Protein AF-A0A9N9K5J2-F1 (afdb_monomer_lite)

Structure (mmCIF, N/CA/C/O backbone):
data_AF-A0A9N9K5J2-F1
#
_entry.id   AF-A0A9N9K5J2-F1
#
loop_
_atom_site.group_PDB
_atom_site.id
_atom_site.type_symbol
_atom_site.label_atom_id
_atom_site.label_alt_id
_atom_site.label_comp_id
_atom_site.label_asym_id
_atom_site.label_entity_id
_atom_site.label_seq_id
_atom_site.pdbx_PDB_ins_code
_atom_site.Cartn_x
_atom_site.Cartn_y
_atom_site.Cartn_z
_atom_site.occupancy
_atom_site.B_iso_or_equiv
_atom_site.auth_seq_id
_atom_site.auth_comp_id
_atom_site.auth_asym_id
_atom_site.auth_atom_id
_atom_site.pdbx_PDB_model_num
ATOM 1 N N . LEU A 1 1 ? -7.206 -14.004 6.775 1.00 62.31 1 LEU A N 1
ATOM 2 C CA . LEU A 1 1 ? -7.349 -13.688 5.334 1.00 62.31 1 LEU A CA 1
ATOM 3 C C . LEU A 1 1 ? -8.055 -12.340 5.211 1.00 62.31 1 LEU A C 1
ATOM 5 O O . LEU A 1 1 ? -8.858 -12.044 6.088 1.00 62.31 1 LEU A O 1
ATOM 9 N N . LEU A 1 2 ? -7.716 -11.510 4.218 1.00 82.06 2 LEU A N 1
ATOM 10 C CA . LEU A 1 2 ? -8.428 -10.241 3.989 1.00 82.06 2 LEU A CA 1
ATOM 11 C C . LEU A 1 2 ? -9.849 -10.505 3.458 1.00 82.06 2 LEU A C 1
ATOM 13 O O . LEU A 1 2 ? -10.021 -11.495 2.734 1.00 82.06 2 LEU A O 1
ATOM 17 N N . PRO A 1 3 ? -10.834 -9.638 3.775 1.00 85.38 3 PRO A N 1
ATOM 18 C CA . PRO A 1 3 ? -12.165 -9.688 3.172 1.00 85.38 3 PRO A CA 1
ATOM 19 C C . PRO A 1 3 ? -12.090 -9.655 1.644 1.00 85.38 3 PRO A C 1
ATOM 21 O O . PRO A 1 3 ? -11.180 -9.041 1.082 1.00 85.38 3 PRO A O 1
ATOM 24 N N . GLN A 1 4 ? -13.037 -10.309 0.969 1.00 83.50 4 GLN A N 1
ATOM 25 C CA . GLN A 1 4 ? -13.026 -10.408 -0.492 1.00 83.50 4 GLN A CA 1
ATOM 26 C C . GLN A 1 4 ? -13.080 -9.026 -1.157 1.00 83.50 4 GLN A C 1
ATOM 28 O O . GLN A 1 4 ? -12.313 -8.775 -2.083 1.00 83.50 4 GLN A O 1
ATOM 33 N N . ASP A 1 5 ? -13.877 -8.107 -0.613 1.00 86.12 5 ASP A N 1
ATOM 34 C CA . ASP A 1 5 ? -14.035 -6.752 -1.152 1.00 86.12 5 ASP A CA 1
ATOM 35 C C . ASP A 1 5 ? -12.732 -5.944 -1.095 1.00 86.12 5 ASP A C 1
ATOM 37 O O . ASP A 1 5 ? -12.442 -5.147 -1.983 1.00 86.12 5 ASP A O 1
ATOM 41 N N . TRP A 1 6 ? -11.881 -6.205 -0.098 1.00 90.81 6 TRP A N 1
ATOM 42 C CA . TRP A 1 6 ? -10.596 -5.517 0.050 1.00 90.81 6 TRP A CA 1
ATOM 43 C C . TRP A 1 6 ? -9.545 -6.047 -0.925 1.00 90.81 6 TRP A C 1
ATOM 45 O O . TRP A 1 6 ? -8.614 -5.324 -1.274 1.00 90.81 6 TRP A O 1
ATOM 55 N N . LYS A 1 7 ? -9.686 -7.291 -1.406 1.00 86.94 7 LYS A N 1
ATOM 56 C CA . LYS A 1 7 ? -8.751 -7.865 -2.388 1.00 86.94 7 LYS A CA 1
ATOM 57 C C . LYS A 1 7 ? -8.806 -7.127 -3.721 1.00 86.94 7 LYS A C 1
ATOM 59 O O . LYS A 1 7 ? -7.765 -6.956 -4.340 1.00 86.94 7 LYS A O 1
ATOM 64 N N . ASN A 1 8 ? -9.985 -6.657 -4.126 1.00 88.69 8 ASN A N 1
ATOM 65 C CA . ASN A 1 8 ? -10.152 -5.859 -5.345 1.00 88.69 8 ASN A CA 1
ATOM 66 C C . ASN A 1 8 ? -9.519 -4.461 -5.207 1.00 88.69 8 ASN A C 1
ATOM 68 O O . ASN A 1 8 ? -9.193 -3.809 -6.197 1.00 88.69 8 ASN A O 1
ATOM 72 N N . ILE A 1 9 ? -9.325 -4.005 -3.967 1.00 93.00 9 ILE A N 1
ATOM 73 C CA . ILE A 1 9 ? -8.703 -2.718 -3.648 1.00 93.00 9 ILE A CA 1
ATOM 74 C C . ILE A 1 9 ? -7.177 -2.839 -3.576 1.00 93.00 9 ILE A C 1
ATOM 76 O O . ILE A 1 9 ? -6.467 -1.868 -3.824 1.00 93.00 9 ILE A O 1
ATOM 80 N N . CYS A 1 10 ? -6.656 -4.032 -3.276 1.00 93.88 10 CYS A N 1
ATOM 81 C CA . CYS A 1 10 ? -5.225 -4.279 -3.313 1.00 93.88 10 CYS A CA 1
ATOM 82 C C . CYS A 1 10 ? -4.627 -3.975 -4.692 1.00 93.88 10 CYS A C 1
ATOM 84 O O . CYS A 1 10 ? -5.301 -4.005 -5.725 1.00 93.88 10 CYS A O 1
ATOM 86 N N . ILE A 1 11 ? -3.323 -3.723 -4.684 1.00 93.25 11 ILE A N 1
ATOM 87 C CA . ILE A 1 11 ? -2.525 -3.516 -5.885 1.00 93.25 11 ILE A CA 1
ATOM 88 C C . ILE A 1 11 ? -2.668 -4.724 -6.802 1.00 93.25 11 ILE A C 1
ATOM 90 O O . ILE A 1 11 ? -2.447 -5.866 -6.380 1.00 93.25 11 ILE A O 1
ATOM 94 N N . ASP A 1 12 ? -2.957 -4.463 -8.073 1.00 92.94 12 ASP A N 1
ATOM 95 C CA . ASP A 1 12 ? -3.059 -5.489 -9.100 1.00 92.94 12 ASP A CA 1
ATOM 96 C C . ASP A 1 12 ? -1.664 -5.960 -9.528 1.00 92.94 12 ASP A C 1
ATOM 98 O O . ASP A 1 12 ? -1.116 -5.625 -10.586 1.00 92.94 12 ASP A O 1
ATOM 102 N N . TYR A 1 13 ? -1.062 -6.767 -8.656 1.00 93.38 13 TYR A N 1
ATOM 103 C CA . TYR A 1 13 ? 0.239 -7.380 -8.883 1.00 93.38 13 TYR A CA 1
ATOM 104 C C . TYR A 1 13 ? 0.263 -8.208 -10.174 1.00 93.38 13 TYR A C 1
ATOM 106 O O . TYR A 1 13 ? 1.289 -8.254 -10.855 1.00 93.38 13 TYR A O 1
ATOM 114 N N . GLY A 1 14 ? -0.847 -8.875 -10.506 1.00 92.69 14 GLY A N 1
ATOM 115 C CA . GLY A 1 14 ? -0.965 -9.710 -11.698 1.00 92.69 14 GLY A CA 1
ATOM 116 C C . GLY A 1 14 ? -0.826 -8.880 -12.966 1.00 92.69 14 GLY A C 1
ATOM 117 O O . GLY A 1 14 ? 0.043 -9.163 -13.796 1.00 92.69 14 GLY A O 1
ATOM 118 N N . ASN A 1 15 ? -1.614 -7.813 -13.073 1.00 93.69 15 ASN A N 1
ATOM 119 C CA . ASN A 1 15 ? -1.561 -6.905 -14.206 1.00 93.69 15 ASN A CA 1
ATOM 120 C C . ASN A 1 15 ? -0.217 -6.173 -14.289 1.00 93.69 15 ASN A C 1
ATOM 122 O O . ASN A 1 15 ? 0.400 -6.172 -15.351 1.00 93.69 15 ASN A O 1
ATOM 126 N N . LEU A 1 16 ? 0.311 -5.655 -13.173 1.00 92.69 16 LEU A N 1
ATOM 127 C CA . LEU A 1 16 ? 1.626 -5.003 -13.159 1.00 92.69 16 LEU A CA 1
ATOM 128 C C . LEU A 1 16 ? 2.746 -5.946 -13.614 1.00 92.69 16 LEU A C 1
ATOM 130 O O . LEU A 1 16 ? 3.637 -5.559 -14.371 1.00 92.69 16 LEU A O 1
ATOM 134 N N . LYS A 1 17 ? 2.706 -7.209 -13.181 1.00 93.44 17 LYS A N 1
ATOM 135 C CA . LYS A 1 17 ? 3.671 -8.228 -13.607 1.00 93.44 17 LYS A CA 1
ATOM 136 C C . LYS A 1 17 ? 3.584 -8.479 -15.110 1.00 93.44 17 LYS A C 1
ATOM 138 O O . LYS A 1 17 ? 4.630 -8.603 -15.747 1.00 93.44 17 LYS A O 1
ATOM 143 N N . THR A 1 18 ? 2.376 -8.583 -15.658 1.00 93.31 18 THR A N 1
ATOM 144 C CA . THR A 1 18 ? 2.157 -8.729 -17.103 1.00 93.31 18 THR A CA 1
ATOM 145 C C . THR A 1 18 ? 2.660 -7.496 -17.849 1.00 93.31 18 THR A C 1
ATOM 147 O O . THR A 1 18 ? 3.412 -7.635 -18.806 1.00 93.31 18 THR A O 1
ATOM 150 N N . TYR A 1 19 ? 2.370 -6.298 -17.344 1.00 90.50 19 TYR A N 1
ATOM 151 C CA . TYR A 1 19 ? 2.812 -5.037 -17.929 1.00 90.50 19 TYR A CA 1
ATOM 152 C C . TYR A 1 19 ? 4.341 -4.933 -18.032 1.00 90.50 19 TYR A C 1
ATOM 154 O O . TYR A 1 19 ? 4.855 -4.628 -19.106 1.00 90.50 19 TYR A O 1
ATOM 162 N N . ILE A 1 20 ? 5.086 -5.258 -16.966 1.00 87.62 20 ILE A N 1
ATOM 163 C CA . ILE A 1 20 ? 6.563 -5.271 -17.006 1.00 87.62 20 ILE A CA 1
ATOM 164 C C . ILE A 1 20 ? 7.078 -6.285 -18.037 1.00 87.62 20 ILE A C 1
ATOM 166 O O . ILE A 1 20 ? 8.024 -6.007 -18.777 1.00 87.62 20 ILE A O 1
ATOM 170 N N . LYS A 1 21 ? 6.457 -7.467 -18.112 1.00 87.44 21 LYS A N 1
ATOM 171 C CA . LYS A 1 21 ? 6.837 -8.491 -19.092 1.00 87.44 21 LYS A CA 1
ATOM 172 C C . LYS A 1 21 ? 6.588 -8.061 -20.535 1.00 87.44 21 LYS A C 1
ATOM 174 O O . LYS A 1 21 ? 7.349 -8.459 -21.403 1.00 87.44 21 LYS A O 1
ATOM 179 N N . SER A 1 22 ? 5.542 -7.288 -20.794 1.00 87.50 22 SER A N 1
ATOM 180 C CA . SER A 1 22 ? 5.194 -6.866 -22.152 1.00 87.50 22 SER A CA 1
ATOM 181 C C . SER A 1 22 ? 5.946 -5.616 -22.605 1.00 87.50 22 SER A C 1
ATOM 183 O O . SER A 1 22 ? 6.238 -5.501 -23.786 1.00 87.50 22 SER A O 1
ATOM 185 N N . ASN A 1 23 ? 6.278 -4.699 -21.691 1.00 82.56 23 ASN A N 1
ATOM 186 C CA . ASN A 1 23 ? 6.799 -3.373 -22.058 1.00 82.56 23 ASN A CA 1
ATOM 187 C C . ASN A 1 23 ? 8.285 -3.168 -21.733 1.00 82.56 23 ASN A C 1
ATOM 189 O O . ASN A 1 23 ? 8.937 -2.338 -22.357 1.00 82.56 23 ASN A O 1
ATOM 193 N N . ILE A 1 24 ? 8.833 -3.917 -20.771 1.00 79.88 24 ILE A N 1
ATOM 194 C CA . ILE A 1 24 ? 10.231 -3.753 -20.338 1.00 79.88 24 ILE A CA 1
ATOM 195 C C . ILE A 1 24 ? 11.084 -4.914 -20.820 1.00 79.88 24 ILE A C 1
ATOM 197 O O . ILE A 1 24 ? 12.079 -4.704 -21.497 1.00 79.88 24 ILE A O 1
ATOM 201 N N . THR A 1 25 ? 10.657 -6.145 -20.531 1.00 76.00 25 THR A N 1
ATOM 202 C CA . THR A 1 25 ? 11.407 -7.370 -20.874 1.00 76.00 25 THR A CA 1
ATOM 203 C C . THR A 1 25 ? 11.838 -7.435 -22.354 1.00 76.00 25 THR A C 1
ATOM 205 O O . THR A 1 25 ? 12.993 -7.774 -22.593 1.00 76.00 25 THR A O 1
ATOM 208 N N . PRO A 1 26 ? 11.007 -7.093 -23.362 1.00 75.12 26 PRO A N 1
ATOM 209 C CA . PRO A 1 26 ? 11.420 -7.193 -24.767 1.00 75.12 26 PRO A CA 1
ATOM 210 C C . PRO A 1 26 ? 12.524 -6.207 -25.160 1.00 75.12 26 PRO A C 1
ATOM 212 O O . PRO A 1 26 ? 13.306 -6.498 -26.059 1.00 75.12 26 PRO A O 1
ATOM 215 N N . ASN A 1 27 ? 12.599 -5.067 -24.471 1.00 66.06 27 ASN A N 1
ATOM 216 C CA . ASN A 1 27 ? 13.566 -4.005 -24.740 1.00 66.06 27 ASN A CA 1
ATOM 217 C C . ASN A 1 27 ? 14.871 -4.179 -23.948 1.00 66.06 27 ASN A C 1
ATOM 219 O O . ASN A 1 27 ? 15.799 -3.391 -24.102 1.00 66.06 27 ASN A O 1
ATOM 223 N N . THR A 1 28 ? 14.939 -5.199 -23.088 1.00 64.31 28 THR A N 1
ATOM 224 C CA . THR A 1 28 ? 16.052 -5.410 -22.155 1.00 64.31 28 THR A CA 1
ATOM 225 C C . THR A 1 28 ? 16.646 -6.817 -22.227 1.00 64.31 28 THR A C 1
ATOM 227 O O . THR A 1 28 ? 17.774 -7.033 -21.794 1.00 64.31 28 THR A O 1
ATOM 230 N N . LEU A 1 29 ? 15.925 -7.788 -22.802 1.00 54.09 29 LEU A N 1
ATOM 231 C CA . LEU A 1 29 ? 16.365 -9.176 -22.954 1.00 54.09 29 LEU A CA 1
ATOM 232 C C . LEU A 1 29 ? 16.619 -9.539 -24.415 1.00 54.09 29 LEU A C 1
ATOM 234 O O . LEU A 1 29 ? 15.891 -10.336 -25.001 1.00 54.09 29 LEU A O 1
ATOM 238 N N . LYS A 1 30 ? 17.721 -9.024 -24.957 1.00 49.41 30 LYS A N 1
ATOM 239 C CA . LYS A 1 30 ? 18.600 -9.777 -25.860 1.00 49.41 30 LYS A CA 1
ATOM 240 C C . LYS A 1 30 ? 20.017 -9.251 -25.677 1.00 49.41 30 LYS A C 1
ATOM 242 O O . LYS A 1 30 ? 20.283 -8.152 -26.138 1.00 49.41 30 LYS A O 1
ATOM 247 N N . LEU A 1 31 ? 20.881 -10.014 -25.005 1.00 43.56 31 LEU A N 1
ATOM 248 C CA . LEU A 1 31 ? 22.288 -10.240 -25.374 1.00 43.56 31 LEU A CA 1
ATOM 249 C C . LEU A 1 31 ? 22.967 -11.132 -24.322 1.00 43.56 31 LEU A C 1
ATOM 251 O O . LEU A 1 31 ? 22.817 -10.937 -23.117 1.00 43.56 31 LEU A O 1
ATOM 255 N N . GLU A 1 32 ? 23.676 -12.140 -24.822 1.00 45.41 32 GLU A N 1
ATOM 256 C CA . GLU A 1 32 ? 24.547 -13.056 -24.086 1.00 45.41 32 GLU A CA 1
ATOM 257 C C . GLU A 1 32 ? 25.528 -12.288 -23.181 1.00 45.41 32 GLU A C 1
ATOM 259 O O . GLU A 1 32 ? 26.062 -11.247 -23.569 1.00 45.41 32 GLU A O 1
ATOM 264 N N . LEU A 1 33 ? 25.811 -12.826 -21.987 1.00 44.34 33 LEU A N 1
ATOM 265 C CA . LEU A 1 33 ? 26.717 -12.236 -20.984 1.00 44.34 33 LEU A CA 1
ATOM 266 C C . LEU A 1 33 ? 28.117 -11.899 -21.538 1.00 44.34 33 LEU A C 1
ATOM 268 O O . LEU A 1 33 ? 28.793 -11.023 -21.009 1.00 44.34 33 LEU A O 1
ATOM 272 N N . SER A 1 34 ? 28.542 -12.568 -22.611 1.00 47.41 34 SER A N 1
ATOM 273 C CA . SER A 1 34 ? 29.818 -12.357 -23.304 1.00 47.41 34 SER A CA 1
ATOM 274 C C . SER A 1 34 ? 29.821 -11.182 -24.296 1.00 47.41 34 SER A C 1
ATOM 276 O O . SER A 1 34 ? 30.880 -10.833 -24.811 1.00 47.41 34 SER A O 1
ATOM 278 N N . GLN A 1 35 ? 28.669 -10.554 -24.562 1.00 47.28 35 GLN A N 1
ATOM 279 C CA . GLN A 1 35 ? 28.500 -9.467 -25.543 1.00 47.28 35 GLN A CA 1
ATOM 280 C C . GLN A 1 35 ? 27.954 -8.164 -24.924 1.00 47.28 35 GLN A C 1
ATOM 282 O O . GLN A 1 35 ? 27.611 -7.218 -25.634 1.00 47.28 35 GLN A O 1
ATOM 287 N N . MET A 1 36 ? 27.849 -8.092 -23.595 1.00 44.88 36 MET A N 1
ATOM 288 C CA . MET A 1 36 ? 27.119 -7.030 -22.905 1.00 44.88 36 MET A CA 1
ATOM 289 C C . MET A 1 36 ? 27.982 -5.777 -22.661 1.00 44.88 36 MET A C 1
ATOM 291 O O . MET A 1 36 ? 28.685 -5.664 -21.662 1.00 44.88 36 MET A O 1
ATOM 295 N N . VAL A 1 37 ? 27.852 -4.780 -23.541 1.00 45.38 37 VAL A N 1
ATOM 296 C CA . VAL A 1 37 ? 27.981 -3.356 -23.172 1.00 45.38 37 VAL A CA 1
ATOM 297 C C . VAL A 1 37 ? 26.647 -2.678 -23.482 1.00 45.38 37 VAL A C 1
ATOM 299 O O . VAL A 1 37 ? 26.551 -1.786 -24.318 1.00 45.38 37 VAL A O 1
ATOM 302 N N . TRP A 1 38 ? 25.567 -3.141 -22.849 1.00 45.25 38 TRP A N 1
ATOM 303 C CA . TR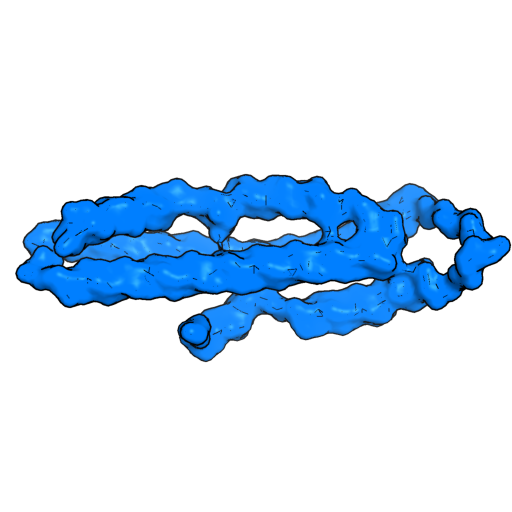P A 1 38 ? 24.299 -2.418 -22.907 1.00 45.25 38 TRP A CA 1
ATOM 304 C C . TRP A 1 38 ? 24.365 -1.248 -21.920 1.00 45.25 38 TRP A C 1
ATOM 306 O O . TRP A 1 38 ? 24.329 -1.442 -20.706 1.00 45.25 38 TRP A O 1
ATOM 316 N N . LYS A 1 39 ? 24.520 -0.031 -22.449 1.00 55.81 39 LYS A N 1
ATOM 317 C CA . LYS A 1 39 ? 24.337 1.225 -21.714 1.00 55.81 39 LYS A CA 1
ATOM 318 C C . LYS A 1 39 ? 23.057 1.874 -22.248 1.00 55.81 39 LYS A C 1
ATOM 320 O O . LYS A 1 39 ? 23.133 2.504 -23.302 1.00 55.81 39 LYS A O 1
ATOM 325 N N . PRO A 1 40 ? 21.893 1.699 -21.596 1.00 58.41 40 PRO A N 1
ATOM 326 C CA . PRO A 1 40 ? 20.685 2.402 -22.010 1.00 58.41 40 PRO A CA 1
ATOM 327 C C . PRO A 1 40 ? 20.955 3.905 -21.978 1.00 58.41 40 PRO A C 1
ATOM 329 O O . PRO A 1 40 ? 21.600 4.395 -21.042 1.00 58.41 40 PRO A O 1
ATOM 332 N N . SER A 1 41 ? 20.484 4.626 -22.995 1.00 63.69 41 SER A N 1
ATOM 333 C CA . SER A 1 41 ? 20.591 6.084 -23.013 1.00 63.69 41 SER A CA 1
ATOM 334 C C . SER A 1 41 ? 19.821 6.673 -21.825 1.00 63.69 41 SER A C 1
ATOM 336 O O . SER A 1 41 ? 18.906 6.043 -21.291 1.00 63.69 41 SER A O 1
ATOM 338 N N . ASN A 1 42 ? 20.164 7.889 -21.395 1.00 67.25 42 ASN A N 1
ATOM 339 C CA . ASN A 1 42 ? 19.438 8.547 -20.300 1.00 67.25 42 ASN A CA 1
ATOM 340 C C . ASN A 1 42 ? 17.928 8.682 -20.601 1.00 67.25 42 ASN A C 1
ATOM 342 O O . ASN A 1 42 ? 17.114 8.652 -19.680 1.00 67.25 42 ASN A O 1
ATOM 346 N N . GLU A 1 43 ? 17.554 8.783 -21.881 1.00 72.00 43 GLU A N 1
ATOM 347 C CA . GLU A 1 43 ? 16.166 8.867 -22.337 1.00 72.00 43 GLU A CA 1
ATOM 348 C C . GLU A 1 43 ? 15.425 7.528 -22.179 1.00 72.00 43 GLU A C 1
ATOM 350 O O . GLU A 1 43 ? 14.336 7.498 -21.605 1.00 72.00 43 GLU A O 1
ATOM 355 N N . ASP A 1 44 ? 16.044 6.404 -22.560 1.00 66.75 44 ASP A N 1
ATOM 356 C CA . ASP A 1 44 ? 15.465 5.063 -22.374 1.00 66.75 44 ASP A CA 1
ATOM 357 C C . ASP A 1 44 ? 15.241 4.742 -20.890 1.00 66.75 44 ASP A C 1
ATOM 359 O O . ASP A 1 44 ? 14.201 4.202 -20.502 1.00 66.75 44 ASP A O 1
ATOM 363 N N . GLN A 1 45 ? 16.202 5.116 -20.036 1.00 70.06 45 GLN A N 1
ATOM 364 C CA . GLN A 1 45 ? 16.093 4.928 -18.588 1.00 70.06 45 GLN A CA 1
ATOM 365 C C . GLN A 1 45 ? 14.925 5.734 -18.009 1.00 70.06 45 GLN A C 1
ATOM 367 O O . GLN A 1 45 ? 14.126 5.195 -17.240 1.00 70.06 45 GLN A O 1
ATOM 372 N N . SER A 1 46 ? 14.801 7.005 -18.405 1.00 73.12 46 SER A N 1
ATOM 373 C CA . SER A 1 46 ? 13.703 7.880 -17.984 1.00 73.12 46 SER A CA 1
ATOM 374 C C . SER A 1 46 ? 12.348 7.333 -18.435 1.00 73.12 46 SER A C 1
ATOM 376 O O . SER A 1 46 ? 11.416 7.259 -17.633 1.00 73.12 46 SER A O 1
ATOM 378 N N . ASN A 1 47 ? 12.252 6.865 -19.681 1.00 76.00 47 ASN A N 1
ATOM 379 C CA . ASN A 1 47 ? 11.027 6.301 -20.241 1.00 76.00 47 ASN A CA 1
ATOM 380 C C . ASN A 1 47 ? 10.588 5.030 -19.500 1.00 76.00 47 ASN A C 1
ATOM 382 O O . ASN A 1 47 ? 9.421 4.910 -19.122 1.00 76.00 47 ASN A O 1
ATOM 386 N N . PHE A 1 48 ? 11.502 4.093 -19.221 1.00 74.44 48 PHE A N 1
ATOM 387 C CA . PHE A 1 48 ? 11.162 2.876 -18.471 1.00 74.44 48 PHE A CA 1
ATOM 388 C C . PHE A 1 48 ? 10.739 3.168 -17.033 1.00 74.44 48 PHE A C 1
ATOM 390 O O . PHE A 1 48 ? 9.766 2.577 -16.551 1.00 74.44 48 PHE A O 1
ATOM 397 N N . ILE A 1 49 ? 11.423 4.104 -16.370 1.00 79.19 49 ILE A N 1
ATOM 398 C CA . ILE A 1 49 ? 11.043 4.560 -15.033 1.00 79.19 49 ILE A CA 1
ATOM 399 C C . ILE A 1 49 ? 9.642 5.174 -15.069 1.00 79.19 49 ILE A C 1
ATOM 401 O O . ILE A 1 49 ? 8.799 4.783 -14.264 1.00 79.19 49 ILE A O 1
ATOM 405 N N . GLN A 1 50 ? 9.367 6.075 -16.015 1.00 82.69 50 GLN A N 1
ATOM 406 C CA . GLN A 1 50 ? 8.082 6.765 -16.132 1.00 82.69 50 GLN A CA 1
ATOM 407 C C . GLN A 1 50 ? 6.919 5.802 -16.406 1.00 82.69 50 GLN A C 1
ATOM 409 O O . GLN A 1 50 ? 5.881 5.876 -15.748 1.00 82.69 50 GLN A O 1
ATOM 414 N N . LEU A 1 51 ? 7.100 4.848 -17.326 1.00 79.75 51 LEU A N 1
ATOM 415 C CA . LEU A 1 51 ? 6.068 3.872 -17.694 1.00 79.75 51 LEU A CA 1
ATOM 416 C C . LEU A 1 51 ? 5.582 3.037 -16.505 1.00 79.75 51 LEU A C 1
ATOM 418 O O . LEU A 1 51 ? 4.414 2.645 -16.463 1.00 79.75 51 LEU A O 1
ATOM 422 N N . VAL A 1 52 ? 6.469 2.729 -15.558 1.00 83.25 52 VAL A N 1
ATOM 423 C CA . VAL A 1 52 ? 6.127 1.947 -14.363 1.00 83.25 52 VAL A CA 1
ATOM 424 C C . VAL A 1 52 ? 5.723 2.846 -13.203 1.00 83.25 52 VAL A C 1
ATOM 426 O O . VAL A 1 52 ? 4.762 2.513 -12.509 1.00 83.25 52 VAL A O 1
ATOM 429 N N . SER A 1 53 ? 6.392 3.983 -13.005 1.00 84.44 53 SER A N 1
ATOM 430 C CA . SER A 1 53 ? 6.103 4.899 -11.900 1.00 84.44 53 SER A CA 1
ATOM 431 C C . SER A 1 53 ? 4.691 5.463 -11.989 1.00 84.44 53 SER A C 1
ATOM 433 O O . SER A 1 53 ? 3.970 5.370 -11.004 1.00 84.44 53 SER A O 1
ATOM 435 N N . THR A 1 54 ? 4.233 5.910 -13.165 1.00 87.88 54 THR A N 1
ATOM 436 C CA . THR A 1 54 ? 2.871 6.448 -13.340 1.00 87.88 54 THR A CA 1
ATOM 437 C C . THR A 1 54 ? 1.803 5.422 -12.960 1.00 87.88 54 THR A C 1
ATOM 439 O O . THR A 1 54 ? 0.833 5.735 -12.269 1.00 87.88 54 THR A O 1
ATOM 442 N N . ARG A 1 55 ? 1.991 4.161 -13.365 1.00 90.00 55 ARG A N 1
ATOM 443 C CA . ARG A 1 55 ? 1.038 3.094 -13.052 1.00 90.00 55 ARG A CA 1
ATOM 444 C C . ARG A 1 55 ? 1.068 2.725 -11.572 1.00 90.00 55 ARG A C 1
ATOM 446 O O . ARG A 1 55 ? 0.013 2.564 -10.964 1.00 90.00 55 ARG A O 1
ATOM 453 N N . LEU A 1 56 ? 2.258 2.617 -10.985 1.00 90.69 56 LEU A N 1
ATOM 454 C CA . LEU A 1 56 ? 2.405 2.368 -9.553 1.00 90.69 56 LEU A CA 1
ATOM 455 C C . LEU A 1 56 ? 1.838 3.517 -8.714 1.00 90.69 56 LEU A C 1
ATOM 457 O O . LEU A 1 56 ? 1.182 3.244 -7.717 1.00 90.69 56 LEU A O 1
ATOM 461 N N . ASP A 1 57 ? 2.013 4.767 -9.137 1.00 91.44 57 ASP A N 1
ATOM 462 C CA . ASP A 1 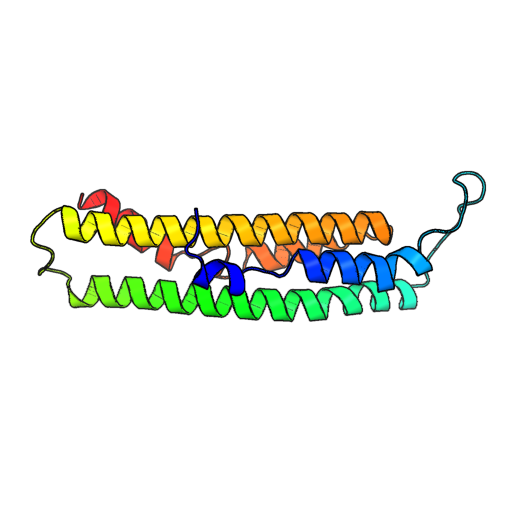57 ? 1.479 5.940 -8.444 1.00 91.44 57 ASP A CA 1
ATOM 463 C C . ASP A 1 57 ? -0.050 5.901 -8.403 1.00 91.44 57 ASP A C 1
ATOM 465 O O . ASP A 1 57 ? -0.630 6.110 -7.340 1.00 91.44 57 ASP A O 1
ATOM 469 N N . SER A 1 58 ? -0.704 5.537 -9.513 1.00 91.50 58 SER A N 1
ATOM 470 C CA . SER A 1 58 ? -2.166 5.377 -9.539 1.00 91.50 58 SER A CA 1
ATOM 471 C C . SER A 1 58 ? -2.664 4.284 -8.582 1.00 91.50 58 SER A C 1
ATOM 473 O O . SER A 1 58 ? -3.652 4.470 -7.870 1.00 91.50 58 SER A O 1
ATOM 475 N N . GLU A 1 59 ? -1.941 3.166 -8.497 1.00 92.81 59 GLU A N 1
ATOM 476 C CA . GLU A 1 59 ? -2.275 2.058 -7.600 1.00 92.81 59 GLU A CA 1
ATOM 477 C C . GLU A 1 59 ? -2.031 2.421 -6.129 1.00 92.81 59 GLU A C 1
ATOM 479 O O . GLU A 1 59 ? -2.841 2.094 -5.261 1.00 92.81 59 GLU A O 1
ATOM 484 N N . ILE A 1 60 ? -0.937 3.130 -5.844 1.00 92.75 60 ILE A N 1
ATOM 485 C CA . ILE A 1 60 ? -0.601 3.617 -4.503 1.00 92.75 60 ILE A CA 1
ATOM 486 C C . ILE A 1 60 ? -1.628 4.639 -4.036 1.00 92.75 60 ILE A C 1
ATOM 488 O O . ILE A 1 60 ? -2.067 4.553 -2.892 1.00 92.75 60 ILE A O 1
ATOM 492 N N . GLN A 1 61 ? -2.036 5.565 -4.905 1.00 93.00 61 GLN A N 1
ATOM 493 C CA . GLN A 1 61 ? -3.054 6.560 -4.584 1.00 93.00 61 GLN A CA 1
ATOM 494 C C . GLN A 1 61 ? -4.355 5.873 -4.158 1.00 93.00 61 GLN A C 1
ATOM 496 O O . GLN A 1 61 ? -4.836 6.093 -3.050 1.00 93.00 61 GLN A O 1
ATOM 501 N N . ARG A 1 62 ? -4.848 4.936 -4.975 1.00 94.50 62 ARG A N 1
ATOM 502 C CA . ARG A 1 62 ? -6.070 4.164 -4.703 1.00 94.50 62 ARG A CA 1
ATOM 503 C C . ARG A 1 62 ? -6.024 3.426 -3.361 1.00 94.50 62 ARG A C 1
ATOM 505 O O . ARG A 1 62 ? -6.978 3.464 -2.584 1.00 94.50 62 ARG A O 1
ATOM 512 N N . VAL A 1 63 ? -4.910 2.756 -3.078 1.00 94.88 63 VAL A N 1
ATOM 513 C CA . VAL A 1 63 ? -4.695 2.003 -1.831 1.00 94.88 63 VAL A CA 1
ATOM 514 C C . VAL A 1 63 ? -4.561 2.934 -0.625 1.00 94.88 63 VAL A C 1
ATOM 516 O O . VAL A 1 63 ? -5.083 2.627 0.449 1.00 94.88 63 VAL A O 1
ATOM 519 N N . SER A 1 64 ? -3.884 4.069 -0.800 1.00 94.31 64 SER A N 1
ATOM 520 C CA . SER A 1 64 ? -3.703 5.082 0.236 1.00 94.31 64 SER A CA 1
ATOM 521 C C . SER A 1 64 ? -5.026 5.746 0.603 1.00 94.31 64 SER A C 1
ATOM 523 O O . SER A 1 64 ? -5.334 5.860 1.787 1.00 94.31 64 SER A O 1
ATOM 525 N N . ASP A 1 65 ? -5.842 6.112 -0.385 1.00 94.94 65 ASP A N 1
ATOM 526 C CA . ASP A 1 65 ? -7.157 6.720 -0.163 1.00 94.94 65 ASP A CA 1
ATOM 527 C C . ASP A 1 65 ? -8.076 5.776 0.606 1.00 94.94 65 ASP A C 1
ATOM 529 O O . ASP A 1 65 ? -8.688 6.163 1.603 1.00 94.94 65 ASP A O 1
ATOM 533 N N . PHE A 1 66 ? -8.111 4.501 0.208 1.00 95.62 66 PHE A N 1
ATOM 534 C CA . PHE A 1 66 ? -8.848 3.487 0.952 1.00 95.62 66 PHE A CA 1
ATOM 535 C C . PHE A 1 66 ? -8.360 3.376 2.401 1.00 95.62 66 PHE A C 1
ATOM 537 O O . PHE A 1 66 ? -9.167 3.399 3.329 1.00 95.62 66 PHE A O 1
ATOM 544 N N . PHE A 1 67 ? -7.046 3.295 2.616 1.00 96.00 67 PHE A N 1
ATOM 545 C CA . PHE A 1 67 ? -6.475 3.193 3.956 1.00 96.00 67 PHE A CA 1
ATOM 546 C C . PHE A 1 67 ? -6.822 4.399 4.840 1.00 96.00 67 PHE A C 1
ATOM 548 O O . PHE A 1 67 ? -7.197 4.223 6.003 1.00 96.00 67 PHE A O 1
ATOM 555 N N . ILE A 1 68 ? -6.718 5.615 4.299 1.00 95.06 68 ILE A N 1
ATOM 556 C CA . ILE A 1 68 ? -7.033 6.855 5.015 1.00 95.06 68 ILE A CA 1
ATOM 557 C C . ILE A 1 68 ? -8.518 6.884 5.381 1.00 95.06 68 ILE A C 1
ATOM 559 O O . ILE A 1 68 ? -8.855 7.148 6.536 1.00 95.06 68 ILE A O 1
ATOM 563 N N . ASN A 1 69 ? -9.400 6.543 4.440 1.00 95.88 69 ASN A N 1
ATOM 564 C CA . ASN A 1 69 ? -10.843 6.502 4.675 1.00 95.88 69 ASN A CA 1
ATOM 565 C C . ASN A 1 69 ? -11.215 5.481 5.756 1.00 95.88 69 ASN A C 1
ATOM 567 O O . ASN A 1 69 ? -11.955 5.813 6.683 1.00 95.88 69 ASN A O 1
ATOM 571 N N . GLN A 1 70 ? -10.648 4.273 5.699 1.00 95.69 70 GLN A N 1
ATOM 572 C CA . GLN A 1 70 ? -10.872 3.255 6.725 1.00 95.69 70 GLN A CA 1
ATOM 573 C C . GLN A 1 70 ? -10.324 3.685 8.089 1.00 95.69 70 GLN A C 1
ATOM 575 O O . GLN A 1 70 ? -10.999 3.506 9.098 1.00 95.69 70 GLN A O 1
ATOM 580 N N . THR A 1 71 ? -9.137 4.294 8.132 1.00 95.81 71 THR A N 1
ATOM 581 C CA . THR A 1 71 ? -8.548 4.807 9.379 1.00 95.81 71 THR A CA 1
ATOM 582 C C . THR A 1 71 ? -9.441 5.873 10.009 1.00 95.81 71 THR A C 1
ATOM 584 O O . THR A 1 71 ? -9.763 5.782 11.190 1.00 95.81 71 THR A O 1
ATOM 587 N N . ASN A 1 72 ? -9.893 6.853 9.224 1.00 95.44 72 ASN A N 1
ATOM 588 C CA . ASN A 1 72 ? -10.781 7.910 9.710 1.00 95.44 72 ASN A CA 1
ATOM 589 C C . ASN A 1 72 ? -12.137 7.350 10.161 1.00 95.44 72 ASN A C 1
ATOM 591 O O . ASN A 1 72 ? -12.677 7.799 11.165 1.00 95.44 72 ASN A O 1
ATOM 595 N N . SER A 1 73 ? -12.676 6.348 9.461 1.00 95.75 73 SER A N 1
ATOM 596 C CA . SER A 1 73 ? -13.911 5.675 9.871 1.00 95.75 73 SER A CA 1
ATOM 597 C C . SER A 1 73 ? -13.762 4.998 11.235 1.00 95.75 73 SER A C 1
ATOM 599 O O . SER A 1 73 ? -14.620 5.194 12.091 1.00 95.75 73 SER A O 1
ATOM 601 N N . LEU A 1 74 ? -12.665 4.269 11.467 1.00 95.12 74 LEU A N 1
ATOM 602 C CA . LEU A 1 74 ? -12.392 3.616 12.752 1.00 95.12 74 LEU A CA 1
ATOM 603 C C . LEU A 1 74 ? -12.227 4.630 13.890 1.00 95.12 74 LEU A C 1
ATOM 605 O O . LEU A 1 74 ? -12.777 4.421 14.966 1.00 95.12 74 LEU A O 1
ATOM 609 N N . ILE A 1 75 ? -11.521 5.736 13.640 1.00 94.62 75 ILE A N 1
ATOM 610 C CA . ILE A 1 75 ? -11.361 6.826 14.615 1.00 94.62 75 ILE A CA 1
ATOM 611 C C . ILE A 1 75 ? -12.719 7.444 14.950 1.00 94.62 75 ILE A C 1
ATOM 613 O O . ILE A 1 75 ? -13.076 7.527 16.117 1.00 94.62 75 ILE A O 1
ATOM 617 N N . ASN A 1 76 ? -13.522 7.784 13.940 1.00 94.62 76 ASN A N 1
ATOM 618 C CA . ASN A 1 76 ? -14.851 8.360 14.149 1.00 94.62 76 ASN A CA 1
ATOM 619 C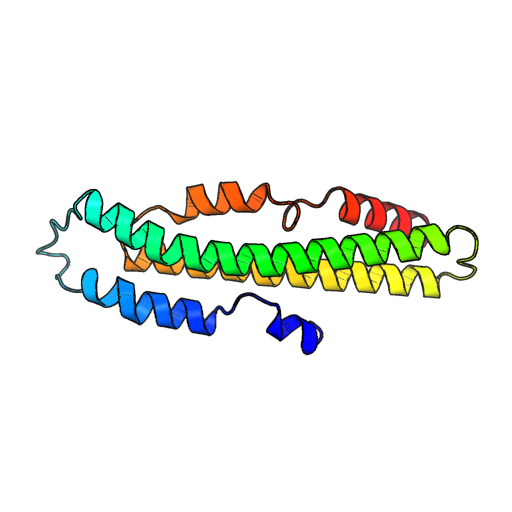 C . ASN A 1 76 ? -15.785 7.411 14.913 1.00 94.62 76 ASN A C 1
ATOM 621 O O . ASN A 1 76 ? -16.604 7.863 15.709 1.00 94.62 76 ASN A O 1
ATOM 625 N N . ILE A 1 77 ? -15.710 6.103 14.641 1.00 92.31 77 ILE A N 1
ATOM 626 C CA . ILE A 1 77 ? -16.473 5.089 15.378 1.00 92.31 77 ILE A CA 1
ATOM 627 C C . ILE A 1 77 ? -16.035 5.081 16.841 1.00 92.31 77 ILE A C 1
ATOM 629 O O . ILE A 1 77 ? -16.894 5.117 17.718 1.00 92.31 77 ILE A O 1
ATOM 633 N N . TYR A 1 78 ? -14.727 5.090 17.097 1.00 91.81 78 TYR A N 1
ATOM 634 C CA . TYR A 1 78 ? -14.192 5.124 18.450 1.00 91.81 78 TYR A CA 1
ATOM 635 C C . TYR A 1 78 ? -14.627 6.384 19.212 1.00 91.81 78 TYR A C 1
ATOM 637 O O . TYR A 1 78 ? -15.206 6.268 20.285 1.00 91.81 78 TYR A O 1
ATOM 645 N N . GLU A 1 79 ? -14.420 7.570 18.636 1.00 90.81 79 GLU A N 1
ATOM 646 C CA . GLU A 1 79 ? -14.735 8.861 19.268 1.00 90.81 79 GLU A CA 1
ATOM 647 C C . GLU A 1 79 ? -16.233 9.013 19.566 1.00 90.81 79 GLU A C 1
ATOM 649 O O . GLU A 1 79 ? -16.612 9.482 20.634 1.00 90.81 79 GLU A O 1
ATOM 654 N N . LYS A 1 80 ? -17.115 8.572 18.658 1.00 88.81 80 LYS A N 1
ATOM 655 C CA . LYS A 1 80 ? -18.574 8.652 18.865 1.00 88.81 80 LYS A CA 1
ATOM 656 C C . LYS A 1 80 ? -19.090 7.749 19.979 1.00 88.81 80 LYS A C 1
ATOM 658 O O . LYS A 1 80 ? -20.148 8.027 20.534 1.00 88.81 80 LYS A O 1
ATOM 663 N N . ASN A 1 81 ? -18.388 6.655 20.247 1.00 85.19 81 ASN A N 1
ATOM 664 C CA . ASN A 1 81 ? -18.771 5.667 21.251 1.00 85.19 81 ASN A CA 1
ATOM 665 C C . ASN A 1 81 ? -17.862 5.734 22.488 1.00 85.19 81 ASN A C 1
ATOM 667 O O . ASN A 1 81 ? -17.947 4.877 23.372 1.00 85.19 81 ASN A O 1
ATOM 671 N N . GLU A 1 82 ? -16.999 6.750 22.575 1.00 76.69 82 GLU A N 1
ATOM 672 C CA . GLU A 1 82 ? -16.125 6.958 23.719 1.00 76.69 82 GLU A CA 1
ATOM 673 C C . GLU A 1 82 ? -16.981 7.217 24.971 1.00 76.69 82 GLU A C 1
ATOM 675 O O . GLU A 1 82 ? -17.751 8.171 25.039 1.00 76.69 82 GLU A O 1
ATOM 680 N N . GLY A 1 83 ? -16.899 6.304 25.945 1.00 72.12 83 GLY A N 1
ATOM 681 C CA . GLY A 1 83 ? -17.735 6.306 27.153 1.00 72.12 83 GLY A CA 1
ATOM 682 C C . GLY A 1 83 ? -19.008 5.451 27.076 1.00 72.12 83 GLY A C 1
ATOM 683 O O . GLY A 1 83 ? -19.624 5.214 28.111 1.00 72.12 83 GLY A O 1
ATOM 684 N N . VAL A 1 84 ? -19.378 4.946 25.891 1.00 75.31 84 VAL A N 1
ATOM 685 C CA . VAL A 1 84 ? -20.504 4.008 25.686 1.00 75.31 84 VAL A CA 1
ATOM 686 C C . VAL A 1 84 ? -20.022 2.570 25.513 1.00 75.31 84 VAL A C 1
ATOM 688 O O . VAL A 1 84 ? -20.789 1.645 25.774 1.00 75.31 84 VAL A O 1
ATOM 691 N N . TYR A 1 85 ? -18.760 2.359 25.118 1.00 75.19 85 TYR A N 1
ATOM 692 C CA . TYR A 1 85 ? -18.141 1.031 25.115 1.00 75.19 85 TYR A CA 1
ATOM 693 C C . TYR A 1 85 ? -18.206 0.415 26.515 1.00 75.19 85 TYR A C 1
ATOM 695 O O . TYR A 1 85 ? -17.409 0.728 27.396 1.00 75.19 85 TYR A O 1
ATOM 703 N N . SER A 1 86 ? -19.224 -0.418 26.710 1.00 64.31 86 SER A N 1
ATOM 704 C CA . SER A 1 86 ? -19.641 -0.938 28.014 1.00 64.31 86 SER A CA 1
ATOM 705 C C . SER A 1 86 ? -19.055 -2.325 28.280 1.00 64.31 86 SER A C 1
ATOM 707 O O . SER A 1 86 ? -19.183 -2.842 29.386 1.00 64.31 86 SER A O 1
ATOM 709 N N . ASN A 1 87 ? -18.450 -2.952 27.265 1.00 73.81 87 ASN A N 1
ATOM 710 C CA . ASN A 1 87 ? -17.881 -4.290 27.348 1.00 73.81 87 ASN A CA 1
ATOM 711 C C . ASN A 1 87 ? -16.588 -4.406 26.512 1.00 73.81 87 ASN A C 1
ATOM 713 O O . ASN A 1 87 ? -16.368 -3.673 25.548 1.00 73.81 87 ASN A O 1
ATOM 717 N N . GLU A 1 88 ? -15.734 -5.354 26.895 1.00 80.50 88 GLU A N 1
ATOM 718 C CA . GLU A 1 88 ? -14.466 -5.6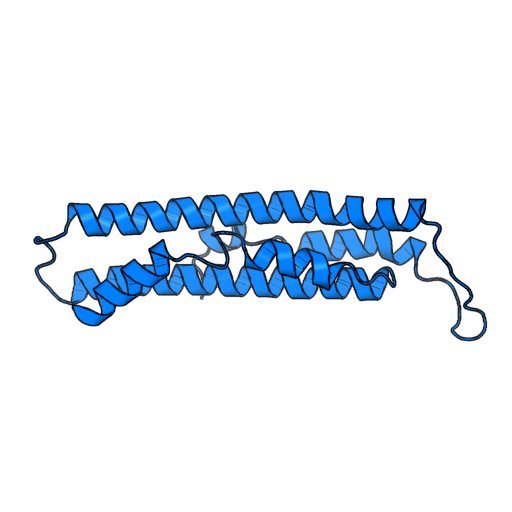65 26.217 1.00 80.50 88 GLU A CA 1
ATOM 719 C C . GLU A 1 88 ? -14.665 -6.154 24.770 1.00 80.50 88 GLU A C 1
ATOM 721 O O . GLU A 1 88 ? -13.781 -5.987 23.929 1.00 80.50 88 GLU A O 1
ATOM 726 N N . TYR A 1 89 ? -15.832 -6.724 24.447 1.00 83.00 89 TYR A N 1
ATOM 727 C CA . TYR A 1 89 ? -16.123 -7.273 23.119 1.00 83.00 89 TYR A CA 1
ATOM 728 C C . TYR A 1 89 ? -16.142 -6.189 22.035 1.00 83.00 89 TYR A C 1
ATOM 730 O O . TYR A 1 89 ? -15.532 -6.371 20.979 1.00 83.00 89 TYR A O 1
ATOM 738 N N . ASP A 1 90 ? -16.754 -5.037 22.310 1.00 85.69 90 ASP A N 1
ATOM 739 C CA . ASP A 1 90 ? -16.835 -3.938 21.345 1.00 85.69 90 ASP A CA 1
ATOM 740 C C . ASP A 1 90 ? -15.444 -3.344 21.030 1.00 85.69 90 ASP A C 1
ATOM 742 O O . ASP A 1 90 ? -15.128 -3.014 19.880 1.00 85.69 90 ASP A O 1
ATOM 746 N N . LEU A 1 91 ? -14.571 -3.253 22.042 1.00 88.81 91 LEU A N 1
ATOM 747 C CA . LEU A 1 91 ? -13.181 -2.812 21.876 1.00 88.81 91 LEU A CA 1
ATOM 748 C C . LEU A 1 91 ? -12.354 -3.849 21.103 1.00 88.81 91 LEU A C 1
ATOM 750 O O . LEU A 1 91 ? -11.552 -3.487 20.233 1.00 88.81 91 LEU A O 1
ATOM 754 N N . ALA A 1 92 ? -12.574 -5.138 21.376 1.00 91.62 92 ALA A N 1
ATOM 755 C CA . ALA A 1 92 ? -11.913 -6.232 20.677 1.00 91.62 92 ALA A CA 1
ATOM 756 C C . ALA A 1 92 ? -12.274 -6.264 19.183 1.00 91.62 92 ALA A C 1
ATOM 758 O O . ALA A 1 92 ? -11.401 -6.507 18.345 1.00 91.62 92 ALA A O 1
ATOM 759 N N . ASP A 1 93 ? -13.522 -5.980 18.812 1.00 91.94 93 ASP A N 1
ATOM 760 C CA . ASP A 1 93 ? -13.953 -5.923 17.410 1.00 91.94 93 ASP A CA 1
ATOM 761 C C . ASP A 1 93 ? -13.332 -4.746 16.646 1.00 91.94 93 ASP A C 1
ATOM 763 O O . ASP A 1 93 ? -12.914 -4.881 15.481 1.00 91.94 93 ASP A O 1
ATOM 767 N N . LEU A 1 94 ? -13.180 -3.598 17.309 1.00 93.25 94 LEU A N 1
ATOM 768 C CA . LEU A 1 94 ? -12.474 -2.457 16.739 1.00 93.25 94 LEU A CA 1
ATOM 769 C C . LEU A 1 94 ? -10.980 -2.769 16.550 1.00 93.25 94 LEU A C 1
ATOM 771 O O . LEU A 1 94 ? -10.425 -2.528 15.472 1.00 93.25 94 LEU A O 1
ATOM 775 N N . LEU A 1 95 ? -10.343 -3.399 17.542 1.00 94.19 95 LEU A N 1
ATOM 776 C CA . LEU A 1 95 ? -8.951 -3.843 17.453 1.00 94.19 95 LEU A CA 1
ATOM 777 C C . LEU A 1 95 ? -8.750 -4.866 16.324 1.00 94.19 95 LEU A C 1
ATOM 779 O O . LEU A 1 95 ? -7.803 -4.760 15.539 1.00 94.19 95 LEU A O 1
ATOM 783 N N . GLN A 1 96 ? -9.664 -5.826 16.172 1.00 94.25 96 GLN A N 1
ATOM 784 C CA . GLN A 1 96 ? -9.648 -6.768 15.052 1.00 94.25 96 GLN A CA 1
ATOM 785 C C . GLN A 1 96 ? -9.740 -6.051 13.699 1.00 94.25 96 GLN A C 1
ATOM 787 O O . GLN A 1 96 ? -9.090 -6.465 12.733 1.00 94.25 96 GLN A O 1
ATOM 792 N N . SER A 1 97 ? -10.522 -4.975 13.611 1.00 94.88 97 SER A N 1
ATOM 793 C CA . SER A 1 97 ? -10.646 -4.164 12.396 1.00 94.88 97 SER A CA 1
ATOM 794 C C . SER A 1 97 ? -9.351 -3.415 12.066 1.00 94.88 97 SER A C 1
ATOM 796 O O . SER A 1 97 ? -8.933 -3.410 10.904 1.00 94.88 97 SER A O 1
ATOM 798 N N . ILE A 1 98 ? -8.646 -2.897 13.076 1.00 95.31 98 ILE A N 1
ATOM 799 C CA . ILE A 1 98 ? -7.297 -2.329 12.914 1.00 95.31 98 ILE A CA 1
ATOM 800 C C . ILE A 1 98 ? -6.317 -3.390 12.402 1.00 95.31 98 ILE A C 1
ATOM 802 O O . ILE A 1 98 ? -5.624 -3.160 11.412 1.00 95.31 98 ILE A O 1
ATOM 806 N N . ILE A 1 99 ? -6.296 -4.584 13.002 1.00 94.12 99 ILE A N 1
ATOM 807 C CA . ILE A 1 99 ? -5.403 -5.682 12.586 1.00 94.12 99 ILE A CA 1
ATOM 808 C C . ILE A 1 99 ? -5.675 -6.104 11.132 1.00 94.12 99 ILE A C 1
ATOM 810 O O . ILE A 1 99 ? -4.751 -6.448 10.388 1.00 94.12 99 ILE A O 1
ATOM 814 N N . LYS A 1 100 ? -6.939 -6.096 10.689 1.00 95.12 100 LYS A N 1
ATOM 815 C CA . LYS A 1 100 ? -7.284 -6.339 9.276 1.00 95.12 100 LYS A CA 1
ATOM 816 C C . LYS A 1 100 ? -6.665 -5.267 8.375 1.00 95.12 100 LYS A C 1
ATOM 818 O O . LYS A 1 100 ? -6.105 -5.616 7.334 1.00 95.12 100 LYS A O 1
ATOM 823 N N . LEU A 1 101 ? -6.730 -3.997 8.775 1.00 95.06 101 LEU A N 1
ATOM 824 C CA . LEU A 1 101 ? -6.155 -2.883 8.022 1.00 95.06 101 LEU A CA 1
ATOM 825 C C . LEU A 1 101 ? -4.618 -2.954 7.968 1.00 95.06 101 LEU A C 1
ATOM 827 O O . LEU A 1 101 ? -4.038 -2.773 6.901 1.00 95.06 101 LEU A O 1
ATOM 831 N N . GLU A 1 102 ? -3.954 -3.349 9.055 1.00 94.38 102 GLU A N 1
ATOM 832 C CA . GLU A 1 102 ? -2.503 -3.605 9.067 1.00 94.38 102 GLU A CA 1
ATOM 833 C C . GLU A 1 102 ? -2.108 -4.730 8.098 1.00 94.38 102 GLU A C 1
ATOM 835 O O . GLU A 1 102 ? -1.144 -4.605 7.340 1.00 94.38 102 GLU A O 1
ATOM 840 N N . LYS A 1 103 ? -2.885 -5.821 8.052 1.00 94.44 103 LYS A N 1
ATOM 841 C CA . LYS A 1 103 ? -2.672 -6.908 7.079 1.00 94.44 103 LYS A CA 1
ATOM 842 C C . LYS A 1 103 ? -2.836 -6.422 5.638 1.00 94.44 103 LYS A C 1
ATOM 844 O O . LYS A 1 103 ? -2.111 -6.886 4.757 1.00 94.44 103 LYS A O 1
ATOM 849 N N . PHE A 1 104 ? -3.769 -5.502 5.393 1.00 95.56 104 PHE A N 1
ATOM 850 C CA . PHE A 1 104 ? -3.957 -4.874 4.086 1.00 95.56 104 PHE A CA 1
ATOM 851 C C . PHE A 1 104 ? -2.733 -4.038 3.693 1.00 95.56 104 PHE A C 1
ATOM 853 O O . PHE A 1 104 ? -2.222 -4.205 2.583 1.00 95.56 104 PHE A O 1
ATOM 860 N N . VAL A 1 105 ? -2.210 -3.213 4.605 1.00 94.81 105 VAL A N 1
ATOM 861 C CA . VAL A 1 105 ? -0.977 -2.438 4.381 1.00 94.81 105 VAL A CA 1
ATOM 862 C C . VAL A 1 105 ? 0.195 -3.365 4.069 1.00 94.81 105 VAL A C 1
ATOM 864 O O . VAL A 1 105 ? 0.857 -3.209 3.042 1.00 94.81 105 VAL A O 1
ATOM 867 N N . PHE A 1 106 ? 0.406 -4.386 4.902 1.00 94.19 106 PHE A N 1
ATOM 868 C CA . PHE A 1 106 ? 1.511 -5.331 4.755 1.00 94.19 106 PHE A CA 1
ATOM 869 C C . PHE A 1 106 ? 1.498 -6.055 3.401 1.00 94.19 106 PHE A C 1
ATOM 871 O O . PHE A 1 106 ? 2.536 -6.174 2.738 1.00 94.19 106 PHE A O 1
ATOM 878 N N . LEU A 1 107 ? 0.324 -6.526 2.968 1.00 95.19 107 LEU A N 1
ATOM 879 C CA . LEU A 1 107 ? 0.178 -7.240 1.701 1.00 95.19 107 LEU A CA 1
ATOM 880 C C . LEU A 1 107 ? 0.509 -6.339 0.506 1.00 95.19 107 LEU A C 1
ATOM 882 O O . LEU A 1 107 ? 1.282 -6.735 -0.370 1.00 95.19 107 LEU A O 1
ATOM 886 N N . ASN A 1 108 ? -0.042 -5.127 0.491 1.00 95.38 108 ASN A N 1
ATOM 887 C CA . ASN A 1 108 ? 0.182 -4.155 -0.575 1.00 95.38 108 ASN A CA 1
ATOM 888 C C . ASN A 1 108 ? 1.644 -3.691 -0.619 1.00 95.38 108 ASN A C 1
ATOM 890 O O . ASN A 1 108 ? 2.260 -3.723 -1.684 1.00 95.38 108 ASN A O 1
ATOM 894 N N . TYR A 1 109 ? 2.245 -3.365 0.530 1.00 95.19 109 TYR A N 1
ATOM 895 C CA . TYR A 1 109 ? 3.659 -2.989 0.607 1.00 95.19 109 TYR A CA 1
ATOM 896 C C . TYR A 1 109 ? 4.576 -4.114 0.106 1.00 95.19 109 TYR A C 1
ATOM 898 O O . TYR A 1 109 ? 5.477 -3.888 -0.702 1.00 95.19 109 TYR A O 1
ATOM 906 N N . THR A 1 110 ? 4.297 -5.363 0.488 1.00 95.00 110 THR A N 1
ATOM 907 C CA . THR A 1 110 ? 5.035 -6.527 -0.028 1.00 95.00 110 THR A CA 1
ATOM 908 C C . THR A 1 110 ? 4.878 -6.672 -1.546 1.00 95.00 110 THR A C 1
ATOM 910 O O . THR A 1 110 ? 5.846 -6.993 -2.242 1.00 95.00 110 THR A O 1
ATOM 913 N N . GLY A 1 111 ? 3.674 -6.434 -2.079 1.00 94.81 111 GLY A N 1
ATOM 914 C CA . GLY A 1 111 ? 3.404 -6.401 -3.518 1.00 94.81 111 GLY A CA 1
ATOM 915 C C . GLY A 1 111 ? 4.248 -5.353 -4.248 1.00 94.81 111 GLY A C 1
ATOM 916 O O . GLY A 1 111 ? 4.890 -5.688 -5.247 1.00 94.81 111 GLY A O 1
ATOM 917 N N . LEU A 1 112 ? 4.325 -4.134 -3.699 1.00 94.44 112 LEU A N 1
ATOM 918 C CA . LEU A 1 112 ? 5.152 -3.030 -4.207 1.00 94.44 112 LEU A CA 1
ATOM 919 C C . LEU A 1 112 ? 6.638 -3.390 -4.233 1.00 94.44 112 LEU A C 1
ATOM 921 O O . LEU A 1 112 ? 7.295 -3.278 -5.265 1.00 94.44 112 LEU A O 1
ATOM 925 N N . VAL A 1 113 ? 7.171 -3.906 -3.127 1.00 94.69 113 VAL A N 1
ATOM 926 C CA . VAL A 1 113 ? 8.576 -4.334 -3.064 1.00 94.69 113 VAL A CA 1
ATOM 927 C C . VAL A 1 113 ? 8.865 -5.390 -4.135 1.00 94.69 113 VAL A C 1
ATOM 929 O O . VAL A 1 113 ? 9.878 -5.323 -4.833 1.00 94.69 113 VAL A O 1
ATOM 932 N N . LYS A 1 114 ? 7.970 -6.371 -4.307 1.00 95.50 114 LYS A N 1
ATOM 933 C CA . LYS A 1 114 ? 8.149 -7.444 -5.296 1.00 95.50 114 LYS A CA 1
ATOM 934 C C . LYS A 1 114 ? 8.072 -6.943 -6.735 1.00 95.50 114 LYS A C 1
ATOM 936 O O . LYS A 1 114 ? 8.813 -7.455 -7.577 1.00 95.50 114 LYS A O 1
ATOM 941 N N . ILE A 1 115 ? 7.174 -6.009 -7.042 1.00 94.69 115 ILE A N 1
ATOM 942 C CA . ILE A 1 115 ? 7.036 -5.487 -8.405 1.00 94.69 115 ILE A CA 1
ATOM 943 C C . ILE A 1 115 ? 8.199 -4.563 -8.771 1.00 94.69 115 ILE A C 1
ATOM 945 O O . ILE A 1 115 ? 8.736 -4.687 -9.867 1.00 94.69 115 ILE A O 1
ATOM 949 N N . LEU A 1 116 ? 8.676 -3.747 -7.830 1.00 92.12 116 LEU A N 1
ATOM 950 C CA . LEU A 1 116 ? 9.850 -2.894 -8.019 1.00 92.12 116 LEU A CA 1
ATOM 951 C C . LEU A 1 116 ? 11.126 -3.723 -8.205 1.00 92.12 116 LEU A C 1
ATOM 953 O O . LEU A 1 116 ? 11.866 -3.507 -9.156 1.00 92.12 116 LEU A O 1
ATOM 957 N N . LYS A 1 117 ? 11.337 -4.768 -7.392 1.00 91.62 117 LYS A N 1
ATOM 958 C CA . LYS A 1 117 ? 12.451 -5.713 -7.610 1.00 91.62 117 LYS A CA 1
ATOM 959 C C . LYS A 1 117 ? 12.373 -6.411 -8.968 1.00 91.62 117 LYS A C 1
ATOM 961 O O . LYS A 1 117 ? 13.395 -6.727 -9.570 1.00 91.62 117 LYS A O 1
ATOM 966 N N . LYS A 1 118 ? 11.159 -6.703 -9.444 1.00 90.56 118 LYS A N 1
ATOM 967 C CA . LYS A 1 118 ? 10.953 -7.285 -10.774 1.00 90.56 118 LYS A CA 1
ATOM 968 C C . LYS A 1 118 ? 11.296 -6.287 -11.876 1.00 90.56 118 LYS A C 1
ATOM 970 O O . LYS A 1 118 ? 11.940 -6.704 -12.831 1.00 90.56 118 LYS A O 1
ATOM 975 N N . HIS A 1 119 ? 10.875 -5.032 -11.737 1.00 87.62 119 HIS A N 1
ATOM 976 C CA . HIS A 1 119 ? 11.259 -3.950 -12.637 1.00 87.62 119 HIS A CA 1
ATOM 977 C C . HIS A 1 119 ? 12.780 -3.875 -12.742 1.00 87.62 119 HIS A C 1
ATOM 979 O O . HIS A 1 119 ? 13.299 -4.104 -13.826 1.00 87.62 119 HIS A O 1
ATOM 985 N N . ASP A 1 120 ? 13.473 -3.690 -11.619 1.00 87.88 120 ASP A N 1
ATOM 986 C CA . ASP A 1 120 ? 14.928 -3.513 -11.576 1.00 87.88 120 ASP A CA 1
ATOM 987 C C . ASP A 1 120 ? 15.671 -4.705 -12.190 1.00 87.88 120 ASP A C 1
ATOM 989 O O . ASP A 1 120 ? 16.576 -4.537 -13.002 1.00 87.88 120 ASP A O 1
ATOM 993 N N . LYS A 1 121 ? 15.231 -5.937 -11.892 1.00 85.81 121 LYS A N 1
ATOM 994 C CA . LYS A 1 121 ? 15.801 -7.145 -12.509 1.00 85.81 121 LYS A CA 1
ATOM 995 C C . LYS A 1 121 ? 15.599 -7.188 -14.028 1.00 85.81 121 LYS A C 1
ATOM 997 O O . LYS A 1 121 ? 16.449 -7.722 -14.731 1.00 85.81 121 LYS A O 1
ATOM 1002 N N . CYS A 1 122 ? 14.457 -6.718 -14.522 1.00 82.81 122 CYS A N 1
ATOM 1003 C CA . CYS A 1 122 ? 14.149 -6.730 -15.949 1.00 82.81 122 CYS A CA 1
ATOM 1004 C C . CYS A 1 122 ? 14.816 -5.570 -16.690 1.00 82.81 122 CYS A C 1
ATOM 1006 O O . CYS A 1 122 ? 15.234 -5.783 -17.817 1.00 82.81 122 CYS A O 1
ATOM 1008 N N . SER A 1 123 ? 14.902 -4.378 -16.102 1.00 80.38 123 SER A N 1
ATOM 1009 C CA . SER A 1 123 ? 15.445 -3.177 -16.746 1.00 80.38 123 SER A CA 1
ATOM 1010 C C . SER A 1 123 ? 16.936 -2.961 -16.517 1.00 80.38 123 SER A C 1
ATOM 1012 O O . SER A 1 123 ? 17.538 -2.167 -17.228 1.00 80.38 123 SER A O 1
ATOM 1014 N N . GLY A 1 124 ? 17.536 -3.632 -15.529 1.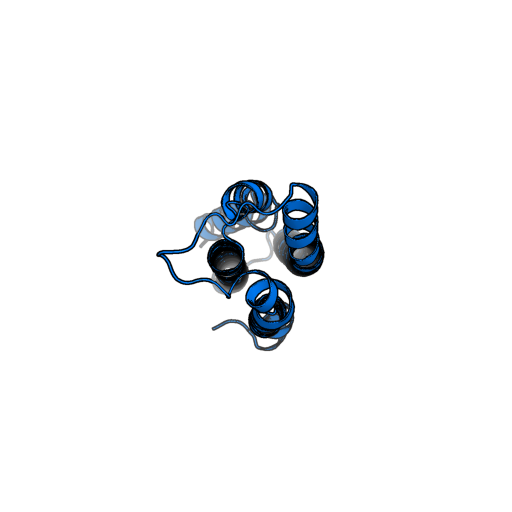00 79.50 124 GLY A N 1
ATOM 1015 C CA . GLY A 1 124 ? 18.910 -3.369 -15.096 1.00 79.50 124 GLY A CA 1
ATOM 1016 C C . GLY A 1 124 ? 19.070 -2.045 -14.335 1.00 79.50 124 GLY A C 1
ATOM 1017 O O . GLY A 1 124 ? 20.195 -1.647 -14.044 1.00 79.50 124 GLY A O 1
ATOM 1018 N N . LEU A 1 125 ? 17.969 -1.357 -14.013 1.00 81.06 125 LEU A N 1
ATOM 1019 C CA . LEU A 1 125 ? 17.969 -0.083 -13.293 1.00 81.06 125 LEU A CA 1
ATOM 1020 C C . LEU A 1 125 ? 17.880 -0.306 -11.781 1.00 81.06 125 LEU A C 1
ATOM 1022 O O . LEU A 1 125 ? 17.308 -1.293 -11.331 1.00 81.06 125 LEU A O 1
ATOM 1026 N N . ASN A 1 126 ? 18.384 0.646 -10.993 1.00 83.50 126 ASN A N 1
ATOM 1027 C CA . ASN A 1 126 ? 18.249 0.657 -9.531 1.00 83.50 126 ASN A CA 1
ATOM 1028 C C . ASN A 1 126 ? 17.227 1.717 -9.081 1.00 83.50 126 ASN A C 1
ATOM 1030 O O . ASN A 1 126 ? 17.548 2.670 -8.372 1.00 83.50 126 ASN A O 1
ATOM 1034 N N . PHE A 1 127 ? 15.992 1.588 -9.566 1.00 82.50 127 PHE A N 1
ATOM 1035 C CA . PHE A 1 127 ? 14.905 2.533 -9.292 1.00 82.50 127 PHE A CA 1
ATOM 1036 C C . PHE A 1 127 ? 14.167 2.208 -7.985 1.00 82.50 127 PHE A C 1
ATOM 1038 O O . PHE A 1 127 ? 13.660 3.106 -7.304 1.00 82.50 127 PHE A O 1
ATOM 1045 N N . SER A 1 128 ? 14.116 0.926 -7.611 1.00 89.31 128 SER A N 1
ATOM 1046 C CA . SER A 1 128 ? 13.303 0.453 -6.489 1.00 89.31 128 SER A CA 1
ATOM 1047 C C . SER A 1 128 ? 13.627 1.135 -5.164 1.00 89.31 128 SER A C 1
ATOM 1049 O O . SER A 1 128 ? 12.707 1.433 -4.405 1.00 89.31 128 SER A O 1
ATOM 1051 N N . GLN A 1 129 ? 14.902 1.406 -4.883 1.00 89.00 129 GLN A N 1
ATOM 1052 C CA . GLN A 1 129 ? 15.330 1.959 -3.601 1.00 89.00 129 GLN A CA 1
ATOM 1053 C C . GLN A 1 129 ? 14.773 3.369 -3.367 1.00 89.00 129 GLN A C 1
ATOM 1055 O O . GLN A 1 129 ? 14.139 3.614 -2.340 1.00 89.00 129 GLN A O 1
ATOM 1060 N N . ALA A 1 130 ? 14.958 4.277 -4.329 1.00 87.25 130 ALA A N 1
ATOM 1061 C CA . ALA A 1 130 ? 14.447 5.644 -4.235 1.00 87.25 130 ALA A CA 1
ATOM 1062 C C . ALA A 1 130 ? 12.912 5.664 -4.165 1.00 87.25 130 ALA A C 1
ATOM 1064 O O . ALA A 1 130 ? 12.319 6.404 -3.378 1.00 87.25 130 ALA A O 1
ATOM 1065 N N . TYR A 1 131 ? 12.257 4.798 -4.941 1.00 90.62 131 TYR A N 1
ATOM 1066 C CA . TYR A 1 131 ? 10.802 4.715 -4.952 1.00 90.62 131 TYR A CA 1
ATOM 1067 C C . TYR A 1 131 ? 10.234 4.167 -3.633 1.00 90.62 131 TYR A C 1
ATOM 1069 O O . TYR A 1 131 ? 9.258 4.709 -3.114 1.00 90.62 131 TYR A O 1
ATOM 1077 N N . LEU A 1 132 ? 10.862 3.141 -3.046 1.00 91.81 132 LEU A N 1
ATOM 1078 C CA . LEU A 1 132 ? 10.475 2.601 -1.738 1.00 91.81 132 LEU A CA 1
ATOM 1079 C C . LEU A 1 132 ? 10.684 3.609 -0.611 1.00 91.81 132 LEU A C 1
ATOM 1081 O O . LEU A 1 132 ? 9.837 3.692 0.275 1.00 91.81 132 LEU A O 1
ATOM 1085 N N . TYR A 1 133 ? 11.759 4.399 -0.662 1.00 91.19 133 TYR A N 1
ATOM 1086 C CA . TYR A 1 133 ? 11.982 5.473 0.305 1.00 91.19 133 TYR A CA 1
ATOM 1087 C C . TYR A 1 133 ? 10.822 6.478 0.302 1.00 91.19 133 TYR A C 1
ATOM 1089 O O . TYR A 1 133 ? 10.293 6.816 1.359 1.00 91.19 133 TYR A O 1
ATOM 1097 N N . ARG A 1 134 ? 10.352 6.879 -0.888 1.00 90.38 134 ARG A N 1
ATOM 1098 C CA . ARG A 1 134 ? 9.173 7.746 -1.030 1.00 90.38 134 ARG A CA 1
ATOM 1099 C C . ARG A 1 134 ? 7.891 7.085 -0.519 1.00 90.38 134 ARG A C 1
ATOM 1101 O O . ARG A 1 134 ? 7.075 7.752 0.097 1.00 90.38 134 ARG A O 1
ATOM 1108 N N . ILE A 1 135 ? 7.691 5.789 -0.763 1.00 90.38 135 ILE A N 1
ATOM 1109 C CA . ILE A 1 135 ? 6.497 5.077 -0.277 1.00 90.38 135 ILE A CA 1
ATOM 1110 C C . ILE A 1 135 ? 6.489 4.976 1.252 1.00 90.38 135 ILE A C 1
ATOM 1112 O O . ILE A 1 135 ? 5.432 5.091 1.867 1.00 90.38 135 ILE A O 1
ATOM 1116 N N . ALA A 1 136 ? 7.650 4.762 1.872 1.00 89.31 136 ALA A N 1
ATOM 1117 C CA . ALA A 1 136 ? 7.764 4.576 3.316 1.00 89.31 136 ALA A CA 1
ATOM 1118 C C . ALA A 1 136 ? 7.323 5.807 4.128 1.00 89.31 136 ALA A C 1
ATOM 1120 O O . ALA A 1 136 ? 6.931 5.660 5.284 1.00 89.31 136 ALA A O 1
ATOM 1121 N N . SER A 1 137 ? 7.357 7.005 3.535 1.00 88.06 137 SER A N 1
ATOM 1122 C CA . SER A 1 137 ? 6.880 8.234 4.175 1.00 88.06 137 SER A CA 1
ATOM 11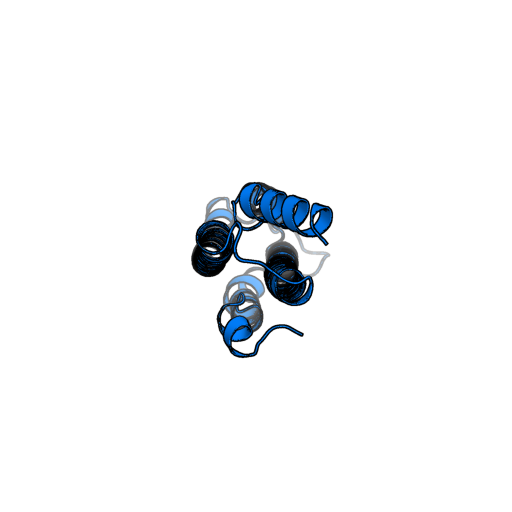23 C C . SER A 1 137 ? 5.378 8.482 4.008 1.00 88.06 137 SER A C 1
ATOM 1125 O O . SER A 1 137 ? 4.841 9.383 4.653 1.00 88.06 137 SER A O 1
ATOM 1127 N N . LEU A 1 138 ? 4.677 7.706 3.174 1.00 89.12 138 LEU A N 1
ATOM 1128 C CA . LEU A 1 138 ? 3.247 7.902 2.950 1.00 89.12 138 LEU A CA 1
ATOM 1129 C C . LEU A 1 138 ? 2.429 7.501 4.189 1.00 89.12 138 LEU A C 1
ATOM 1131 O O . LEU A 1 138 ? 2.756 6.497 4.830 1.00 89.12 138 LEU A O 1
ATOM 1135 N N . PRO A 1 139 ? 1.303 8.188 4.475 1.00 84.00 139 PRO A N 1
ATOM 1136 C CA . PRO A 1 139 ? 0.412 7.841 5.588 1.00 84.00 139 PRO A CA 1
ATOM 1137 C C . PRO A 1 139 ? -0.088 6.394 5.549 1.00 84.00 139 PRO A C 1
ATOM 1139 O O . PRO A 1 139 ? -0.351 5.803 6.589 1.00 84.00 139 PRO A O 1
ATOM 1142 N N . PHE A 1 140 ? -0.186 5.818 4.349 1.00 85.12 140 PHE A N 1
ATOM 1143 C CA . PHE A 1 140 ? -0.496 4.410 4.120 1.00 85.12 140 PHE A CA 1
ATOM 1144 C C . PHE A 1 140 ? 0.489 3.441 4.801 1.00 85.12 140 PHE A C 1
ATOM 1146 O O . PHE A 1 140 ? 0.069 2.397 5.293 1.00 85.12 140 PHE A O 1
ATOM 1153 N N . VAL A 1 141 ? 1.785 3.773 4.840 1.00 82.06 141 VAL A N 1
ATOM 1154 C CA . VAL A 1 141 ? 2.828 2.932 5.456 1.00 82.06 141 VAL A CA 1
ATOM 1155 C C . VAL A 1 141 ? 3.137 3.384 6.877 1.00 82.06 141 VAL A C 1
ATOM 1157 O O . VAL A 1 141 ? 3.305 2.551 7.764 1.00 82.06 141 VAL A O 1
ATOM 1160 N N . ASN A 1 142 ? 3.186 4.696 7.103 1.00 88.19 142 ASN A N 1
ATOM 1161 C CA . ASN A 1 142 ? 3.512 5.285 8.393 1.00 88.19 142 ASN A CA 1
ATOM 1162 C C . ASN A 1 142 ? 2.319 6.078 8.946 1.00 88.19 142 ASN A C 1
ATOM 1164 O O . ASN A 1 142 ? 2.254 7.306 8.851 1.00 88.19 142 ASN A O 1
ATOM 1168 N N . SER A 1 143 ? 1.350 5.358 9.515 1.00 90.88 143 SER A N 1
ATOM 1169 C CA . SER A 1 143 ? 0.156 5.962 10.109 1.00 90.88 143 SER A CA 1
ATOM 1170 C C . SER A 1 143 ? 0.301 6.141 11.615 1.00 90.88 143 SER A C 1
ATOM 1172 O O . SER A 1 143 ? 0.021 5.227 12.399 1.00 90.88 143 SER A O 1
ATOM 1174 N N . GLY A 1 144 ? 0.668 7.354 12.034 1.00 91.38 144 GLY A N 1
ATOM 1175 C CA . GLY A 1 144 ? 0.663 7.723 13.452 1.00 91.38 144 GLY A CA 1
ATOM 1176 C C . GLY A 1 144 ? -0.734 7.621 14.070 1.00 91.38 144 GLY A C 1
ATOM 1177 O O . GLY A 1 144 ? -0.886 7.087 15.162 1.00 91.38 144 GLY A O 1
ATOM 1178 N N . LYS A 1 145 ? -1.775 8.038 13.336 1.00 92.12 145 LYS A N 1
ATOM 1179 C CA . LYS A 1 145 ? -3.168 8.014 13.814 1.00 92.12 145 LYS A CA 1
ATOM 1180 C C . LYS A 1 145 ? -3.656 6.598 14.135 1.00 92.12 145 LYS A C 1
ATOM 1182 O O . LYS A 1 145 ? -4.168 6.364 15.226 1.00 92.12 145 LYS A O 1
ATOM 1187 N N . LEU A 1 146 ? -3.473 5.654 13.206 1.00 93.00 146 LEU A N 1
ATOM 1188 C CA . LEU A 1 146 ? -3.897 4.264 13.407 1.00 93.00 146 LEU A CA 1
ATOM 1189 C C . LEU A 1 146 ? -3.098 3.598 14.538 1.00 93.00 146 LEU A C 1
ATOM 1191 O O . LEU A 1 146 ? -3.670 2.867 15.342 1.00 93.00 146 LEU A O 1
ATOM 1195 N N . SER A 1 147 ? -1.795 3.891 14.622 1.00 93.75 147 SER A N 1
ATOM 1196 C CA . SER A 1 147 ? -0.916 3.369 15.676 1.00 93.75 147 SER A CA 1
ATOM 1197 C C . SER A 1 147 ? -1.336 3.857 17.064 1.00 93.75 147 SER A C 1
ATOM 1199 O O . SER A 1 147 ? -1.418 3.057 17.995 1.00 93.75 147 SER A O 1
ATOM 1201 N N . SER A 1 148 ? -1.654 5.148 17.198 1.00 94.56 148 SER A N 1
ATOM 1202 C CA . SER A 1 148 ? -2.160 5.722 18.448 1.00 94.56 148 SER A CA 1
ATOM 1203 C C . SER A 1 148 ? -3.496 5.106 18.849 1.00 94.56 148 SER A C 1
ATOM 1205 O O . SER A 1 148 ? -3.626 4.659 19.984 1.00 94.56 148 SER A O 1
ATOM 1207 N N . LEU A 1 149 ? -4.452 4.992 17.915 1.00 93.75 149 LEU A N 1
ATOM 1208 C CA . LEU A 1 149 ? -5.745 4.361 18.194 1.00 93.75 149 LEU A CA 1
ATOM 1209 C C . LEU A 1 149 ? -5.564 2.917 18.677 1.00 93.75 149 LEU A C 1
ATOM 1211 O O . LEU A 1 149 ? -6.129 2.528 19.693 1.00 93.75 149 LEU A O 1
ATOM 1215 N N . LYS A 1 150 ? -4.728 2.129 17.990 1.00 95.19 150 LYS A N 1
ATOM 1216 C CA . LYS A 1 150 ? -4.426 0.750 18.391 1.00 95.19 150 LYS A CA 1
ATOM 1217 C C . LYS A 1 150 ? -3.882 0.684 19.815 1.00 95.19 150 LYS A C 1
ATOM 1219 O O . LYS A 1 150 ? -4.327 -0.157 20.589 1.00 95.19 150 LYS A O 1
ATOM 1224 N N . LYS A 1 151 ? -2.925 1.556 20.149 1.00 94.94 151 LYS A N 1
ATOM 1225 C CA . LYS A 1 151 ? -2.331 1.628 21.487 1.00 94.94 151 LYS A CA 1
ATOM 1226 C C . LYS A 1 151 ? -3.398 1.906 22.544 1.00 94.94 151 LYS A C 1
ATOM 1228 O O . LYS A 1 151 ? -3.495 1.141 23.494 1.00 94.94 151 LYS A O 1
ATOM 1233 N N . THR A 1 152 ? -4.237 2.917 22.330 1.00 92.31 152 THR A N 1
ATOM 1234 C CA . THR A 1 152 ? -5.334 3.256 23.247 1.00 92.31 152 THR A CA 1
ATOM 1235 C C . THR A 1 152 ? -6.302 2.092 23.452 1.00 92.31 152 THR A C 1
ATOM 1237 O O . THR A 1 152 ? -6.715 1.846 24.579 1.00 92.31 152 THR A O 1
ATOM 1240 N N . LEU A 1 153 ? -6.650 1.347 22.398 1.00 91.69 153 LEU A N 1
ATOM 1241 C CA . LEU A 1 153 ? -7.529 0.181 22.536 1.00 91.69 153 LEU A CA 1
ATOM 1242 C C . LEU A 1 153 ? -6.877 -0.949 23.333 1.00 91.69 153 LEU A C 1
ATOM 1244 O O . LEU A 1 153 ? -7.535 -1.541 24.176 1.00 91.69 153 LEU A O 1
ATOM 1248 N N . MET A 1 154 ? -5.594 -1.230 23.094 1.00 91.56 154 MET A N 1
ATOM 1249 C CA . MET A 1 154 ? -4.859 -2.263 23.835 1.00 91.56 154 MET A CA 1
ATOM 1250 C C . MET A 1 154 ? -4.666 -1.919 25.317 1.00 91.56 154 MET A C 1
ATOM 1252 O O . MET A 1 154 ? -4.502 -2.827 26.114 1.00 91.56 154 MET A O 1
ATOM 1256 N N . GLU A 1 155 ? -4.655 -0.635 25.685 1.00 90.69 155 GLU A N 1
ATOM 1257 C CA . GLU A 1 155 ? -4.574 -0.190 27.087 1.00 90.69 155 GLU A CA 1
ATOM 1258 C C . GLU A 1 155 ? -5.923 -0.268 27.823 1.00 90.69 155 GLU A C 1
ATOM 1260 O O . GLU A 1 155 ? -5.946 -0.226 29.051 1.00 90.69 155 GLU A O 1
ATOM 1265 N N . LYS A 1 156 ? -7.039 -0.334 27.084 1.00 85.38 156 LYS A N 1
ATOM 1266 C CA . LYS A 1 156 ? -8.410 -0.376 27.625 1.00 85.38 156 LYS A CA 1
ATOM 1267 C C . LYS A 1 156 ? -9.033 -1.781 27.644 1.00 85.38 156 LYS A C 1
ATOM 1269 O O . LYS A 1 156 ? -10.096 -1.934 28.237 1.00 85.38 156 LYS A O 1
ATOM 1274 N N . LEU A 1 157 ? -8.411 -2.740 26.959 1.00 82.56 157 LEU A N 1
ATOM 1275 C CA . LEU A 1 157 ? -8.723 -4.176 26.978 1.00 82.56 157 LEU A CA 1
ATOM 1276 C C . LEU A 1 157 ? -7.961 -4.855 28.118 1.00 82.56 157 LEU A C 1
ATOM 1278 O O . LEU A 1 157 ? -8.555 -5.750 28.747 1.00 82.56 157 LEU A O 1
#

Sequence (157 aa):
LLPQDWKNICIDYGNLKTYIKSNITPNTLKLELSQMVWKPSNEDQSNFIQLVSTRLDSEIQRVSDFFINQTNSLINIYEKNEGVYSNEYDLADLLQSIIKLEKFVFLNYTGLVKILKKHDKCSGLNFSQAYLYRIASLPFVNSGKLSSLKKTLMEKL

InterPro domains:
  IPR004331 SPX domain [PF03105] (96-132)
  IPR004331 SPX domain [PS51382] (1-133)
  IPR031142 SPX domain-containing protein [PTHR45978] (85-151)

pLDDT: mean 84.87, std 13.14, range [43.56, 96.0]

Radius of gyration: 20.41 Å; chains: 1; bounding box: 50×23×54 Å

Foldseek 3Di:
DADPVLVVLADPLVVLLVVCVVPQQVVQPDDDPVPDPDDDDPVRVVVLCCSNVVSVVVSLVSLLVVLVVLLVVLVVVCVVCPVVCPDLVVLVVSLVSLVSLVVSLVVRLVSLLVSLVVSCVRNVDPPSVVVNVVSCPRCSNVPPSSVVSNVVSVVVD

Secondary structure (DSSP, 8-state):
---HHHHTTS--HHHHHHHHHHHTHHHH----TTS------HHHHHHHHHHHHHHHHHHHHHHHHHHHHHHHHHHHHHHHTTTT--SHHHHHHHHHHHHHHHHHHHHHHHHHHHHHHHHHHHH----HHHHHHHHHTSTTTS-HHHHHHHHHHHHH-

Organism: NCBI:txid1348616